Protein AF-Q1K2Q7-F1 (afdb_monomer)

Nearest PDB structures (foldseek):
  2nsg-assembly1_A  TM=6.221E-01  e=1.260E-01  Corynebacterium glutamicum
  5cqv-assembly1_B  TM=6.799E-01  e=4.608E-01  Streptococcus agalactiae 2603V/R
  5civ-assembly1_A  TM=4.754E-01  e=9.503E-02  Paenibacillus dendritiformis
  5cog-assembly1_A  TM=5.228E-01  e=2.935E-01  Saccharomyces cerevisiae
  5com-assembly2_B  TM=5.475E-01  e=4.875E-01  Clostridioides difficile 630

Foldseek 3Di:
DDDCPVVVVVVLVVVLVVLVPDDPVQQQDDDPDPPDGNVLVLQLVLVVLVVCCCCPVVVHDPDDDDDPDPVSVVVVVVVSSVVSSVVCVPPDSVRSSVSSVVSPPPPPPD

Solvent-accessible surface area (backbone atoms only — not comparable to full-atom values): 6726 Å² total; per-residue (Å²): 136,86,91,52,71,70,56,51,56,54,50,52,50,52,51,52,56,52,63,72,70,52,51,81,66,54,41,64,35,75,50,97,50,85,98,31,28,43,50,48,50,56,49,50,57,44,48,57,53,52,53,49,42,36,43,72,75,65,69,49,75,92,76,85,80,90,65,89,47,72,64,49,47,51,51,51,54,52,48,54,53,49,54,50,43,64,71,48,66,84,56,51,74,67,57,52,51,52,58,55,59,63,58,78,79,71,74,88,80,119

Mean predicted aligned error: 5.03 Å

Sequence (110 aa):
MIDVLDAFAELNKELILLLENLSKEDWEKDTCLKNRNVKDLASHILDTSLRRLSLQRDNYFSENPEIHSYDDLVDFIQRLNRDWIGATRRLSPESLSHCLRLRKMSWLRF

Radius of gyration: 15.61 Å; Cα contacts (8 Å, |Δi|>4): 53; chains: 1; bounding box: 30×36×38 Å

pLDDT: mean 89.22, std 12.56, range [37.84, 98.0]

InterPro domains:
  IPR034660 DinB/YfiT-like putative metalloenzymes [G3DSA:1.20.120.450] (2-110)
  IPR034660 DinB/YfiT-like putative metalloenzymes [SSF109854] (5-101)

Secondary structure (DSSP, 8-state):
----HHHHHHHHHHHHHHHHT--HHHHH-B-SSTT-BHHHHHHHHHHHHHHHIIIIIS---S------SHHHHHHHHHHHHHHHHHHHTTS-HHHHHHHHHGGGGSSS--

Structure (mmCIF, N/CA/C/O backbone):
data_AF-Q1K2Q7-F1
#
_entry.id   AF-Q1K2Q7-F1
#
loop_
_atom_site.group_PDB
_atom_site.id
_atom_site.type_symbol
_atom_site.label_atom_id
_atom_site.label_alt_id
_atom_site.label_comp_id
_atom_site.label_asym_id
_atom_site.label_entity_id
_atom_site.label_seq_id
_atom_site.pdbx_PDB_ins_code
_atom_site.Cartn_x
_atom_site.Cartn_y
_atom_site.Cartn_z
_atom_site.occupancy
_atom_site.B_iso_or_equiv
_atom_site.auth_seq_id
_atom_site.auth_comp_id
_atom_site.auth_asym_id
_atom_site.auth_atom_id
_atom_site.pdbx_PDB_model_num
ATOM 1 N N . MET A 1 1 ? -12.426 12.412 -22.149 1.00 62.03 1 MET A N 1
ATOM 2 C CA . MET A 1 1 ? -11.659 12.312 -20.890 1.00 62.03 1 MET A CA 1
ATOM 3 C C . MET A 1 1 ? -12.680 12.351 -19.770 1.00 62.03 1 MET A C 1
ATOM 5 O O . MET A 1 1 ? -13.540 13.218 -19.831 1.00 62.03 1 MET A O 1
ATOM 9 N N . ILE A 1 2 ? -12.691 11.370 -18.867 1.00 73.81 2 ILE A N 1
ATOM 10 C CA . ILE A 1 2 ? -13.663 11.333 -17.764 1.00 73.81 2 ILE A CA 1
ATOM 11 C C . ILE A 1 2 ? -13.091 12.192 -16.634 1.00 73.81 2 ILE A C 1
ATOM 13 O O . ILE A 1 2 ? -11.951 11.960 -16.232 1.00 73.81 2 ILE A O 1
ATOM 17 N N . ASP A 1 3 ? -13.852 13.180 -16.166 1.00 83.12 3 ASP A N 1
ATOM 18 C CA . ASP A 1 3 ? -13.463 14.015 -15.030 1.00 83.12 3 ASP A CA 1
ATOM 19 C C . ASP A 1 3 ? -13.777 13.283 -13.719 1.00 83.12 3 ASP A C 1
ATOM 21 O O . ASP A 1 3 ? -14.933 13.018 -13.393 1.00 83.12 3 ASP A O 1
ATOM 25 N N . VAL A 1 4 ? -12.720 12.872 -13.022 1.00 84.94 4 VAL A N 1
ATOM 26 C CA . VAL A 1 4 ? -12.775 12.079 -11.782 1.00 84.94 4 VAL A CA 1
ATOM 27 C C . VAL A 1 4 ? -11.890 12.670 -10.685 1.00 84.94 4 VAL A C 1
ATOM 29 O O . VAL A 1 4 ? -11.694 12.033 -9.651 1.00 84.94 4 VAL A O 1
ATOM 32 N N . LEU A 1 5 ? -11.325 13.865 -10.891 1.00 83.00 5 LEU A N 1
ATOM 33 C CA . LEU A 1 5 ? -10.367 14.449 -9.947 1.00 83.00 5 LEU A CA 1
ATOM 34 C C . LEU A 1 5 ? -10.999 14.664 -8.568 1.00 83.00 5 LEU A C 1
ATOM 36 O O . LEU A 1 5 ? -10.439 14.220 -7.562 1.00 83.00 5 LEU A O 1
ATOM 40 N N . ASP A 1 6 ? -12.204 15.228 -8.529 1.00 82.88 6 ASP A N 1
ATOM 41 C CA . ASP A 1 6 ? -12.941 15.453 -7.282 1.00 82.88 6 ASP A CA 1
ATOM 42 C C . ASP A 1 6 ? -13.324 14.137 -6.586 1.00 82.88 6 ASP A C 1
ATOM 44 O O . ASP A 1 6 ? -13.272 14.032 -5.357 1.00 82.88 6 ASP A O 1
ATOM 48 N N . ALA A 1 7 ? -13.610 13.083 -7.360 1.00 86.19 7 ALA A N 1
ATOM 49 C CA . ALA A 1 7 ? -13.938 11.767 -6.816 1.00 86.19 7 ALA A CA 1
ATOM 50 C C . ALA A 1 7 ? -12.764 11.151 -6.035 1.00 86.19 7 ALA A C 1
ATOM 52 O O . ALA A 1 7 ? -12.982 10.450 -5.046 1.00 86.19 7 ALA A O 1
ATOM 53 N N . PHE A 1 8 ? -11.513 11.439 -6.413 1.00 83.69 8 PHE A N 1
ATOM 54 C CA . PHE A 1 8 ? -10.348 10.968 -5.661 1.00 83.69 8 PHE A CA 1
ATOM 55 C C . PHE A 1 8 ? -10.204 11.649 -4.298 1.00 83.69 8 PHE A C 1
ATOM 57 O O . PHE A 1 8 ? -9.694 11.027 -3.361 1.00 83.69 8 PHE A O 1
ATOM 64 N N . ALA A 1 9 ? -10.618 12.910 -4.162 1.00 83.69 9 ALA A N 1
ATOM 65 C CA . ALA A 1 9 ? -10.546 13.616 -2.886 1.00 83.69 9 ALA A CA 1
ATOM 66 C C . ALA A 1 9 ? -11.507 12.999 -1.859 1.00 83.69 9 ALA A C 1
ATOM 68 O O . ALA A 1 9 ? -11.087 12.708 -0.733 1.00 83.69 9 ALA A O 1
ATOM 69 N N . GLU A 1 10 ? -12.750 12.733 -2.270 1.00 88.38 10 GLU A N 1
ATOM 70 C CA . GLU A 1 10 ? -13.741 12.055 -1.430 1.00 88.38 10 GLU A CA 1
ATOM 71 C C . GLU A 1 10 ? -13.363 10.590 -1.184 1.00 88.38 10 GLU A C 1
ATOM 73 O O . GLU A 1 10 ? -13.354 10.157 -0.036 1.00 88.38 10 GLU A O 1
ATOM 78 N N . LEU A 1 11 ? -12.909 9.846 -2.200 1.00 90.31 11 LEU A N 1
ATOM 79 C CA . LEU A 1 11 ? -12.459 8.460 -2.014 1.00 90.31 11 LEU A CA 1
ATOM 80 C C . LEU A 1 11 ? -11.328 8.348 -0.981 1.00 90.31 11 LEU A C 1
ATOM 82 O O . LEU A 1 11 ? -11.344 7.460 -0.131 1.00 90.31 11 LEU A O 1
ATOM 86 N N . ASN A 1 12 ? -10.343 9.251 -1.026 1.00 88.56 12 ASN A N 1
ATOM 87 C CA . ASN A 1 12 ? -9.267 9.253 -0.034 1.00 88.56 12 ASN A CA 1
ATOM 88 C C . ASN A 1 12 ? -9.783 9.601 1.366 1.00 88.56 12 ASN A C 1
ATOM 90 O O . ASN A 1 12 ? -9.281 9.056 2.343 1.00 88.56 12 ASN A O 1
ATOM 94 N N . LYS A 1 13 ? -10.760 10.506 1.485 1.00 90.62 13 LYS A N 1
ATOM 95 C CA . LYS A 1 13 ? -11.372 10.840 2.775 1.00 90.62 13 LYS A CA 1
ATOM 96 C C . LYS A 1 13 ? -12.093 9.626 3.366 1.00 90.62 13 LYS A C 1
ATOM 98 O O . LYS A 1 13 ? -11.836 9.300 4.519 1.00 90.62 13 LYS A O 1
ATOM 103 N N . GLU A 1 14 ? -12.904 8.932 2.573 1.00 94.75 14 GLU A N 1
ATOM 104 C CA . GLU A 1 14 ? -13.615 7.724 3.011 1.00 94.75 14 GLU A CA 1
ATOM 105 C C . GLU A 1 14 ? -12.654 6.580 3.360 1.00 94.75 14 GLU A C 1
ATOM 107 O O . GLU A 1 14 ? -12.844 5.899 4.364 1.00 94.75 14 GLU A O 1
ATOM 112 N N . LEU A 1 15 ? -11.562 6.412 2.603 1.00 93.81 15 LEU A N 1
ATOM 113 C CA . LEU A 1 15 ? -10.506 5.458 2.952 1.00 93.81 15 LEU A CA 1
ATOM 114 C C . LEU A 1 15 ? -9.906 5.763 4.330 1.00 93.81 15 LEU A C 1
ATOM 116 O O . LEU A 1 15 ? -9.737 4.857 5.138 1.00 93.81 15 LEU A O 1
ATOM 120 N N . ILE A 1 16 ? -9.575 7.025 4.608 1.00 93.81 16 ILE A N 1
ATOM 121 C CA . ILE A 1 16 ? -8.999 7.413 5.900 1.00 93.81 16 ILE A CA 1
ATOM 122 C C . ILE A 1 16 ? -10.000 7.182 7.039 1.00 93.81 16 ILE A C 1
ATOM 124 O O . ILE A 1 16 ? -9.623 6.600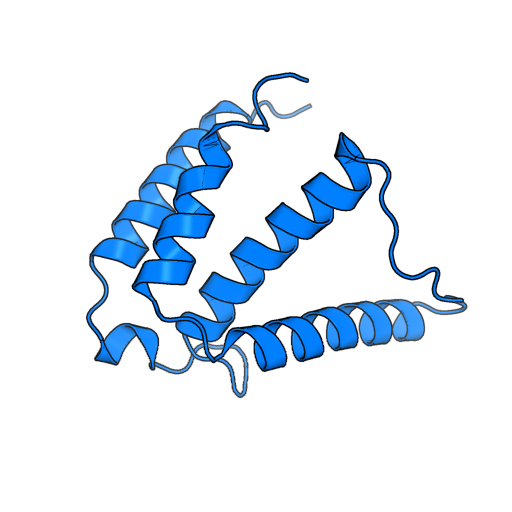 8.052 1.00 93.81 16 ILE A O 1
ATOM 128 N N . LEU A 1 17 ? -11.270 7.556 6.850 1.00 95.00 17 LEU A N 1
ATOM 129 C CA . LEU A 1 17 ? -12.331 7.299 7.828 1.00 95.00 17 LEU A CA 1
ATOM 130 C C . LEU A 1 17 ? -12.510 5.801 8.102 1.00 95.00 17 LEU A C 1
ATOM 132 O O . LEU A 1 17 ? -12.674 5.408 9.254 1.00 95.00 17 LEU A O 1
ATOM 136 N N . LEU A 1 18 ? -12.446 4.956 7.071 1.00 96.06 18 LEU A N 1
ATOM 137 C CA . LEU A 1 18 ? -12.486 3.505 7.234 1.00 96.06 18 LEU A CA 1
ATOM 138 C C . LEU A 1 18 ? -11.319 3.016 8.100 1.00 96.06 18 LEU A C 1
ATOM 140 O O . LEU A 1 18 ? -11.552 2.330 9.090 1.00 96.06 18 LEU A O 1
ATOM 144 N N . LEU A 1 19 ? -10.082 3.385 7.748 1.00 95.56 19 LEU A N 1
ATOM 145 C CA . LEU A 1 19 ? -8.875 2.924 8.444 1.00 95.56 19 LEU A CA 1
ATOM 146 C C . LEU A 1 19 ? -8.829 3.375 9.913 1.00 95.56 19 LEU A C 1
ATOM 148 O O . LEU A 1 19 ? -8.347 2.630 10.763 1.00 95.56 19 LEU A O 1
ATOM 152 N N . GLU A 1 20 ? -9.348 4.565 10.221 1.00 92.62 20 GLU A N 1
ATOM 153 C CA . GLU A 1 20 ? -9.423 5.104 11.588 1.00 92.62 20 GLU A CA 1
ATOM 154 C C . GLU A 1 20 ? -10.422 4.367 12.487 1.00 92.62 20 GLU A C 1
ATOM 156 O O . GLU A 1 20 ? -10.269 4.386 13.707 1.00 92.62 20 GLU A O 1
ATOM 161 N N . ASN A 1 21 ? -11.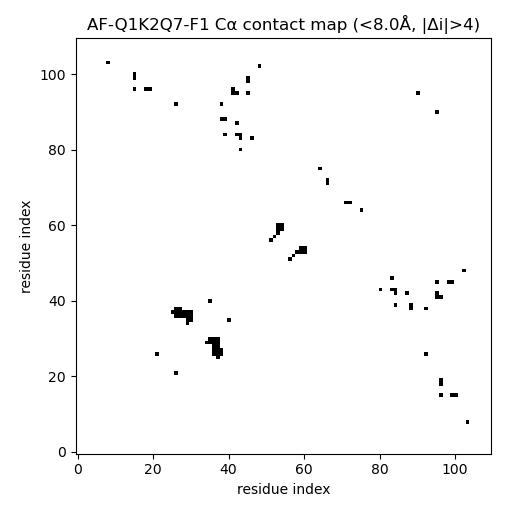427 3.715 11.899 1.00 96.00 21 ASN A N 1
ATOM 162 C CA . ASN A 1 21 ? -12.459 2.982 12.632 1.00 96.00 21 ASN A CA 1
ATOM 163 C C . ASN A 1 21 ? -12.166 1.480 12.770 1.00 96.00 21 ASN A C 1
ATOM 165 O O . ASN A 1 21 ? -12.949 0.765 13.394 1.00 96.00 21 ASN A O 1
ATOM 169 N N . LEU A 1 22 ? -11.058 0.992 12.207 1.00 97.69 22 LEU A N 1
ATOM 170 C CA . LEU A 1 22 ? -10.645 -0.402 12.358 1.00 97.69 22 LEU A CA 1
ATOM 171 C C . LEU A 1 22 ? -10.121 -0.671 13.772 1.00 97.69 22 LEU A C 1
ATOM 173 O O . LEU A 1 22 ? -9.300 0.083 14.302 1.00 97.69 22 LEU A O 1
ATOM 177 N N . SER A 1 23 ? -10.540 -1.792 14.362 1.00 96.69 23 SER A N 1
ATOM 178 C CA . SER A 1 23 ? -9.942 -2.288 15.601 1.00 96.69 23 SER A CA 1
ATOM 179 C C . SER A 1 23 ? -8.527 -2.825 15.351 1.00 96.69 23 SER A C 1
ATOM 181 O O . SER A 1 23 ? -8.124 -3.086 14.215 1.00 96.69 23 SER A O 1
ATOM 183 N N . LYS A 1 24 ? -7.751 -3.045 16.419 1.00 94.50 24 LYS A N 1
ATOM 184 C CA . LYS A 1 24 ? -6.412 -3.654 16.304 1.00 94.50 24 LYS A CA 1
ATOM 185 C C . LYS A 1 24 ? -6.467 -5.035 15.652 1.00 94.50 24 LYS A C 1
ATOM 187 O O . LYS A 1 24 ? -5.579 -5.387 14.885 1.00 94.50 24 LYS A O 1
ATOM 192 N N . GLU A 1 25 ? -7.512 -5.796 15.943 1.00 97.38 25 GLU A N 1
ATOM 193 C CA . GLU A 1 25 ? -7.751 -7.121 15.382 1.00 97.38 25 GLU A CA 1
ATOM 194 C C . GLU A 1 25 ? -8.129 -7.038 13.899 1.00 97.38 25 GLU A C 1
ATOM 196 O O . GLU A 1 25 ? -7.694 -7.880 13.118 1.00 97.38 25 GLU A O 1
ATOM 201 N N . ASP A 1 26 ? -8.888 -6.014 13.486 1.00 98.00 26 ASP A N 1
ATOM 202 C CA . ASP A 1 26 ? -9.238 -5.804 12.077 1.00 98.00 26 ASP A CA 1
ATOM 203 C C . ASP A 1 26 ? -8.003 -5.590 11.196 1.00 98.00 26 ASP A C 1
ATOM 205 O O . ASP A 1 26 ? -7.945 -6.108 10.081 1.00 98.00 26 ASP A O 1
ATOM 209 N N . TRP A 1 27 ? -6.992 -4.881 11.703 1.00 97.62 27 TRP A N 1
ATOM 210 C CA . TRP A 1 27 ? -5.728 -4.650 10.996 1.00 97.62 27 TRP A CA 1
ATOM 211 C C . TRP A 1 27 ? -4.949 -5.935 10.687 1.00 97.62 27 TRP A C 1
ATOM 213 O O . TRP A 1 27 ? -4.221 -5.993 9.691 1.00 97.62 27 TRP A O 1
ATOM 223 N N . GLU A 1 28 ? -5.124 -6.964 11.515 1.00 96.56 28 GLU A N 1
ATOM 224 C CA . GLU A 1 28 ? -4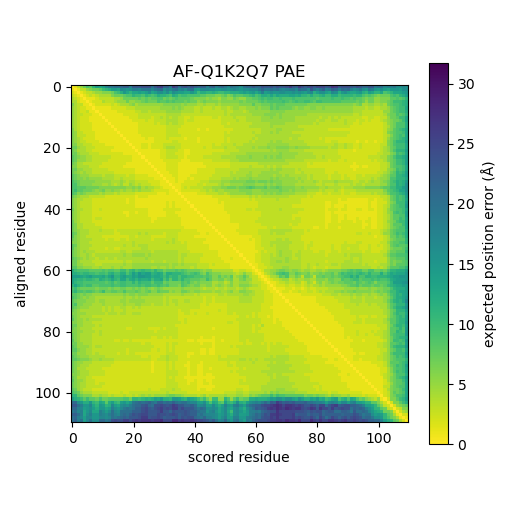.446 -8.254 11.389 1.00 96.56 28 GLU A CA 1
ATOM 225 C C . GLU A 1 28 ? -5.279 -9.301 10.633 1.00 96.56 28 GLU A C 1
ATOM 227 O O . GLU A 1 28 ? -4.779 -10.391 10.358 1.00 96.56 28 GLU A O 1
ATOM 232 N N . LYS A 1 29 ? -6.522 -8.983 10.236 1.00 97.56 29 LYS A N 1
ATOM 233 C CA . LYS A 1 29 ? -7.355 -9.892 9.437 1.00 97.56 29 LYS A CA 1
ATOM 234 C C . LYS A 1 29 ? -6.729 -10.161 8.075 1.00 97.56 29 LYS A C 1
ATOM 236 O O . LYS A 1 29 ? -6.325 -9.232 7.372 1.00 97.56 29 LYS A O 1
ATOM 241 N N . ASP A 1 30 ? -6.733 -11.431 7.686 1.00 97.06 30 ASP A N 1
ATOM 242 C CA . ASP A 1 30 ? -6.377 -11.855 6.338 1.00 97.06 30 ASP A CA 1
ATOM 243 C C . ASP A 1 30 ? -7.311 -11.238 5.295 1.00 97.06 30 ASP A C 1
ATOM 245 O O . ASP A 1 30 ? -8.493 -10.975 5.528 1.00 97.06 30 ASP A O 1
ATOM 249 N N . THR A 1 31 ? -6.760 -11.030 4.108 1.00 94.44 31 THR A N 1
ATOM 250 C CA . THR A 1 31 ? -7.477 -10.486 2.957 1.00 94.44 31 THR A CA 1
ATOM 251 C C . THR A 1 31 ? -7.691 -11.581 1.915 1.00 94.44 31 THR A C 1
ATOM 253 O O . THR A 1 31 ? -7.197 -12.701 2.046 1.00 94.44 31 THR A O 1
ATOM 256 N N . CYS A 1 32 ? -8.401 -11.269 0.828 1.00 94.12 32 CYS A N 1
ATOM 257 C CA . CYS A 1 32 ? -8.489 -12.184 -0.313 1.00 94.12 32 CYS A CA 1
ATOM 258 C C . CYS A 1 32 ? -7.127 -12.427 -0.992 1.00 94.12 32 CYS A C 1
ATOM 260 O O . CYS A 1 32 ? -6.978 -13.388 -1.748 1.00 94.12 32 CYS A O 1
ATOM 262 N N . LEU A 1 33 ? -6.125 -11.580 -0.724 1.00 89.88 33 LEU A N 1
ATOM 263 C CA . LEU A 1 33 ? -4.761 -11.785 -1.183 1.00 89.88 33 LEU A CA 1
ATOM 264 C C . LEU A 1 33 ? -4.023 -12.701 -0.208 1.00 89.88 33 LEU A C 1
ATOM 266 O O . LEU A 1 33 ? -3.860 -12.403 0.975 1.00 89.88 33 LEU A O 1
ATOM 270 N N . LYS A 1 34 ? -3.525 -13.816 -0.739 1.00 89.50 34 LYS A N 1
ATOM 271 C CA . LYS A 1 34 ? -2.790 -14.817 0.035 1.00 89.50 34 LYS A CA 1
ATOM 272 C C . LYS A 1 34 ? -1.625 -14.177 0.801 1.00 89.50 34 LYS A C 1
ATOM 274 O O . LYS A 1 34 ? -0.800 -13.480 0.210 1.00 89.50 34 LYS A O 1
ATOM 279 N N . ASN A 1 35 ? -1.524 -14.485 2.096 1.00 89.12 35 ASN A N 1
ATOM 280 C CA . ASN A 1 35 ? -0.467 -14.017 3.004 1.00 89.12 35 ASN A CA 1
ATOM 281 C C . ASN A 1 35 ? -0.405 -12.486 3.183 1.00 89.12 35 ASN A C 1
ATOM 283 O O . ASN A 1 35 ? 0.674 -11.944 3.450 1.00 89.12 35 ASN A O 1
ATOM 287 N N . ARG A 1 36 ? -1.530 -11.789 2.992 1.00 93.44 36 ARG A N 1
ATOM 288 C CA . ARG A 1 36 ? -1.658 -10.345 3.210 1.00 93.44 36 ARG A CA 1
ATOM 289 C C . ARG A 1 36 ? -2.803 -10.079 4.171 1.00 93.44 36 ARG A C 1
ATOM 291 O O . ARG A 1 36 ? -3.936 -10.469 3.890 1.00 93.44 36 ARG A O 1
ATOM 298 N N . ASN A 1 37 ? -2.504 -9.364 5.247 1.00 96.50 37 ASN A N 1
ATOM 299 C CA . ASN A 1 37 ? -3.513 -8.799 6.129 1.00 96.50 37 ASN A CA 1
ATOM 300 C C . ASN A 1 37 ? -3.900 -7.374 5.689 1.00 96.50 37 ASN A C 1
ATOM 302 O O . ASN A 1 37 ? -3.336 -6.813 4.742 1.00 96.50 37 ASN A O 1
ATOM 306 N N . VAL A 1 38 ? -4.872 -6.775 6.376 1.00 97.38 38 VAL A N 1
ATOM 307 C CA . VAL A 1 38 ? -5.323 -5.401 6.105 1.00 97.38 38 VAL A CA 1
ATOM 308 C C . VAL A 1 38 ? -4.173 -4.390 6.228 1.00 97.38 38 VAL A C 1
ATOM 310 O O . VAL A 1 38 ? -4.067 -3.476 5.405 1.00 97.38 38 VAL A O 1
ATOM 313 N N . LYS A 1 39 ? -3.255 -4.576 7.188 1.00 97.38 39 LYS A N 1
ATOM 314 C CA . LYS A 1 39 ? -2.076 -3.709 7.346 1.00 97.38 39 LYS A CA 1
ATOM 315 C C . LYS A 1 39 ? -1.151 -3.729 6.130 1.00 97.38 39 LYS A C 1
ATOM 317 O O . LYS A 1 39 ? -0.712 -2.669 5.677 1.00 97.38 39 LYS A O 1
ATOM 322 N N . ASP A 1 40 ? -0.892 -4.911 5.577 1.00 96.69 40 ASP A N 1
ATOM 323 C CA . ASP A 1 40 ? -0.092 -5.074 4.364 1.00 96.69 40 ASP A CA 1
ATOM 324 C C . ASP A 1 40 ? -0.748 -4.338 3.171 1.00 96.69 40 ASP A C 1
ATOM 326 O O . ASP A 1 40 ? -0.046 -3.689 2.391 1.00 96.69 40 ASP A O 1
ATOM 330 N N . LEU A 1 41 ? -2.085 -4.361 3.052 1.00 95.06 41 LEU A N 1
ATOM 331 C CA . LEU A 1 41 ? -2.812 -3.626 2.004 1.00 95.06 41 LEU A CA 1
ATOM 332 C C . LEU A 1 41 ? -2.718 -2.106 2.161 1.00 95.06 41 LEU A C 1
ATOM 334 O O . LEU A 1 41 ? -2.422 -1.408 1.190 1.00 95.06 41 LEU A O 1
ATOM 338 N N . ALA A 1 42 ? -2.940 -1.574 3.365 1.00 95.88 42 ALA A N 1
ATOM 339 C CA . ALA A 1 42 ? -2.811 -0.135 3.600 1.00 95.88 42 ALA A CA 1
ATOM 340 C C . ALA A 1 42 ? -1.383 0.353 3.310 1.00 95.88 42 ALA A C 1
ATOM 342 O O . ALA A 1 42 ? -1.192 1.413 2.708 1.00 95.88 42 ALA A O 1
ATOM 343 N N . SER A 1 43 ? -0.380 -0.453 3.674 1.00 96.38 43 SER A N 1
ATOM 344 C CA . SER A 1 43 ? 1.014 -0.171 3.343 1.00 96.38 43 SER A CA 1
ATOM 345 C C . SER A 1 43 ? 1.262 -0.141 1.829 1.00 96.38 43 SER A C 1
ATOM 347 O O . SER A 1 43 ? 1.944 0.756 1.334 1.00 96.38 43 SER A O 1
ATOM 349 N N . HIS A 1 44 ? 0.667 -1.062 1.066 1.00 94.75 44 HIS A N 1
ATOM 350 C CA . HIS A 1 44 ? 0.765 -1.077 -0.397 1.00 94.75 44 HIS A CA 1
ATOM 351 C C . HIS A 1 44 ? 0.108 0.151 -1.068 1.00 94.75 44 HIS A C 1
ATOM 353 O O . HIS A 1 44 ? 0.621 0.687 -2.055 1.00 94.75 44 HIS A O 1
ATOM 359 N N . ILE A 1 45 ? -0.998 0.660 -0.515 1.00 93.69 45 ILE A N 1
ATOM 360 C CA . ILE A 1 45 ? -1.626 1.901 -1.006 1.00 93.69 45 ILE A CA 1
ATOM 361 C C . ILE A 1 45 ? -0.688 3.105 -0.796 1.00 93.69 45 ILE A C 1
ATOM 363 O O . ILE A 1 45 ? -0.580 3.984 -1.664 1.00 93.69 45 ILE A O 1
ATOM 367 N N . LEU A 1 46 ? 0.005 3.150 0.347 1.00 94.44 46 LEU A N 1
ATOM 368 C CA . LEU A 1 46 ? 0.981 4.198 0.649 1.00 94.44 46 LEU A CA 1
ATOM 369 C C . LEU A 1 46 ? 2.160 4.161 -0.332 1.00 94.44 46 LEU A C 1
ATOM 371 O O . LEU A 1 46 ? 2.506 5.193 -0.908 1.00 94.44 46 LEU A O 1
ATOM 375 N N . ASP A 1 47 ? 2.718 2.977 -0.565 1.00 94.88 47 ASP A N 1
ATOM 376 C CA . ASP A 1 47 ? 3.809 2.729 -1.510 1.00 94.88 47 ASP A CA 1
ATOM 377 C C . ASP A 1 47 ? 3.532 3.279 -2.909 1.00 94.88 47 ASP A C 1
ATOM 379 O O . ASP A 1 47 ? 4.298 4.088 -3.430 1.00 94.88 47 ASP A O 1
ATOM 383 N N . THR A 1 48 ? 2.387 2.906 -3.487 1.00 90.44 48 THR A N 1
ATOM 384 C CA . THR A 1 48 ? 1.984 3.343 -4.833 1.00 90.44 48 THR A CA 1
ATOM 385 C C . THR A 1 48 ? 1.995 4.869 -4.944 1.00 90.44 48 THR A C 1
ATOM 387 O O . THR A 1 48 ? 2.440 5.441 -5.941 1.00 90.44 48 THR A O 1
ATOM 390 N N . SER A 1 49 ? 1.542 5.542 -3.887 1.00 89.81 49 SER A N 1
ATOM 391 C CA . SER A 1 49 ? 1.472 7.000 -3.831 1.00 89.81 49 SER A CA 1
ATOM 392 C C . SER A 1 49 ? 2.854 7.641 -3.726 1.00 89.81 49 SER A C 1
ATOM 394 O O . SER A 1 49 ? 3.143 8.588 -4.456 1.00 89.81 49 SER A O 1
ATOM 396 N N . LEU A 1 50 ? 3.712 7.125 -2.843 1.00 92.25 50 LEU A N 1
ATOM 397 C CA . LEU A 1 50 ? 5.069 7.636 -2.649 1.00 92.25 50 LEU A CA 1
ATOM 398 C C . LEU A 1 50 ? 5.932 7.399 -3.884 1.00 92.25 50 LEU A C 1
ATOM 400 O O . LEU A 1 50 ? 6.576 8.329 -4.359 1.00 92.25 50 LEU A O 1
ATOM 404 N N . ARG A 1 51 ? 5.870 6.197 -4.464 1.00 90.62 51 ARG A N 1
ATOM 405 C CA . ARG A 1 51 ? 6.590 5.860 -5.691 1.00 90.62 51 ARG A CA 1
ATOM 406 C C . ARG A 1 51 ? 6.181 6.780 -6.833 1.00 90.62 51 ARG A C 1
ATOM 408 O O . ARG A 1 51 ? 7.042 7.308 -7.526 1.00 90.62 51 ARG A O 1
ATOM 415 N N . ARG A 1 52 ? 4.878 7.026 -7.009 1.00 88.25 52 ARG A N 1
ATOM 416 C CA . ARG A 1 52 ? 4.389 7.942 -8.046 1.00 88.25 52 ARG A CA 1
ATOM 417 C C . ARG A 1 52 ? 4.883 9.373 -7.820 1.00 88.25 52 ARG A C 1
ATOM 419 O O . ARG A 1 52 ? 5.269 10.015 -8.790 1.00 88.25 52 ARG A O 1
ATOM 426 N N . LEU A 1 53 ? 4.916 9.861 -6.577 1.00 90.00 53 LEU A N 1
ATOM 427 C CA . LEU A 1 53 ? 5.486 11.179 -6.271 1.00 90.00 53 LEU A CA 1
ATOM 428 C C . LEU A 1 53 ? 6.981 11.236 -6.588 1.00 90.00 53 LEU A C 1
ATOM 430 O O . LEU A 1 53 ? 7.397 12.130 -7.317 1.00 90.00 53 LEU A O 1
ATOM 434 N N . SER A 1 54 ? 7.768 10.268 -6.120 1.00 91.75 54 SER A N 1
ATOM 435 C CA . SER A 1 54 ? 9.205 10.221 -6.403 1.00 91.75 54 SER A CA 1
ATOM 436 C C . SER A 1 54 ? 9.485 10.182 -7.906 1.00 91.75 54 SER A C 1
ATOM 438 O O . SER A 1 54 ? 10.276 10.979 -8.398 1.00 91.75 54 SER A O 1
ATOM 440 N N . LEU A 1 55 ? 8.783 9.328 -8.655 1.00 90.56 55 LEU A N 1
ATOM 441 C CA . LEU A 1 55 ? 8.989 9.187 -10.097 1.00 90.56 55 LEU A CA 1
ATOM 442 C C . LEU A 1 55 ? 8.521 10.421 -10.878 1.00 90.56 55 LEU A C 1
ATOM 444 O O . LEU A 1 55 ? 9.248 10.911 -11.732 1.00 90.56 55 LEU A O 1
ATOM 448 N N . GLN A 1 56 ? 7.305 10.914 -10.618 1.00 88.62 56 GLN A N 1
ATOM 449 C CA . GLN A 1 56 ? 6.669 11.925 -11.474 1.00 88.62 56 GLN A CA 1
ATOM 450 C C . GLN A 1 56 ? 6.928 13.362 -11.024 1.00 88.62 56 GLN A C 1
ATOM 452 O O . GLN A 1 56 ? 7.101 14.237 -11.866 1.00 88.62 56 GLN A O 1
ATOM 457 N N . ARG A 1 57 ? 6.924 13.629 -9.713 1.00 89.69 57 ARG A N 1
ATOM 458 C CA . ARG A 1 57 ? 7.163 14.976 -9.173 1.00 89.69 57 ARG A CA 1
ATOM 459 C C . ARG A 1 57 ? 8.659 15.244 -9.042 1.00 89.69 57 ARG A C 1
ATOM 461 O O . ARG A 1 57 ? 9.109 16.327 -9.398 1.00 89.69 57 ARG A O 1
ATOM 468 N N . ASP A 1 58 ? 9.405 14.262 -8.538 1.00 92.56 58 ASP A N 1
ATOM 469 C CA . ASP A 1 58 ? 10.816 14.450 -8.176 1.00 92.56 58 ASP A CA 1
ATOM 470 C C . ASP A 1 58 ? 11.791 13.940 -9.251 1.00 92.56 58 ASP A C 1
ATOM 472 O O . ASP A 1 58 ? 12.996 14.135 -9.114 1.00 92.56 58 ASP A O 1
ATOM 476 N N . ASN A 1 59 ? 11.293 13.301 -10.321 1.00 91.44 59 ASN A N 1
ATOM 477 C CA . ASN A 1 59 ? 12.104 12.635 -11.351 1.00 91.44 59 ASN A CA 1
ATOM 478 C C . ASN A 1 59 ? 13.142 11.656 -10.767 1.00 91.44 59 ASN A C 1
ATOM 480 O O . ASN A 1 59 ? 14.220 11.457 -11.328 1.00 91.44 59 ASN A O 1
ATOM 484 N N . TYR A 1 60 ? 12.827 11.045 -9.625 1.00 92.62 60 TYR A N 1
ATOM 485 C CA . TYR A 1 60 ? 13.711 10.140 -8.907 1.00 92.62 60 TYR A CA 1
ATOM 486 C C . TYR A 1 60 ? 13.377 8.681 -9.230 1.00 92.62 60 TYR A C 1
ATOM 488 O O . TYR A 1 60 ? 12.337 8.161 -8.819 1.00 92.62 60 TYR A O 1
ATOM 496 N N . PHE A 1 61 ? 14.295 8.014 -9.935 1.00 86.25 61 PHE A N 1
ATOM 497 C CA . PHE A 1 61 ? 14.220 6.600 -10.303 1.00 86.25 61 PHE A CA 1
ATOM 498 C C . PHE A 1 61 ? 15.312 5.821 -9.563 1.00 86.25 61 PHE A C 1
ATOM 500 O O . PHE A 1 61 ? 16.496 6.089 -9.749 1.00 86.25 61 PHE A O 1
ATOM 507 N N . SER A 1 62 ? 14.919 4.869 -8.711 1.00 81.56 62 SER A N 1
ATOM 508 C CA . SER A 1 62 ? 15.867 4.097 -7.892 1.00 81.56 62 SER A CA 1
ATOM 509 C C . SER A 1 62 ? 16.506 2.925 -8.637 1.00 81.56 62 SER A C 1
ATOM 511 O O . SER A 1 62 ? 17.646 2.572 -8.361 1.00 81.56 62 SER A O 1
ATOM 513 N N . GLU A 1 63 ? 15.768 2.301 -9.555 1.00 84.06 63 GLU A N 1
ATOM 514 C CA . GLU A 1 63 ? 16.194 1.123 -10.311 1.00 84.06 63 GLU A CA 1
ATOM 515 C C . GLU A 1 63 ? 15.710 1.250 -11.758 1.00 84.06 63 GLU A C 1
ATOM 517 O O . GLU A 1 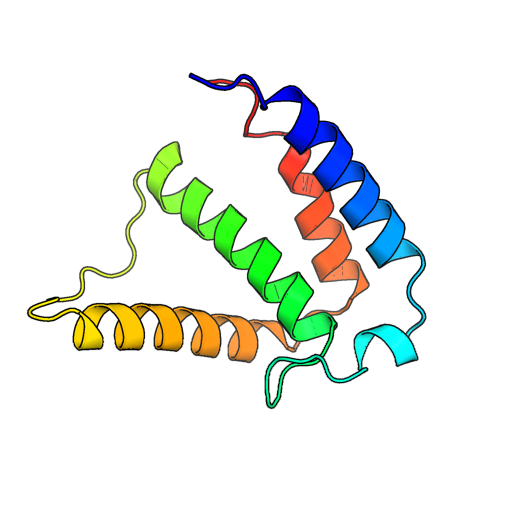63 ? 14.606 1.742 -12.003 1.00 84.06 63 GLU A O 1
ATOM 522 N N . ASN A 1 64 ? 16.525 0.783 -12.703 1.00 84.50 64 ASN A N 1
ATOM 523 C CA . ASN A 1 64 ? 16.157 0.672 -14.110 1.00 84.50 64 ASN A CA 1
ATOM 524 C C . ASN A 1 64 ? 16.237 -0.808 -14.521 1.00 84.50 64 ASN A C 1
ATOM 526 O O . ASN A 1 64 ? 17.325 -1.270 -14.869 1.00 84.50 64 ASN A O 1
ATOM 530 N N . PRO A 1 65 ? 15.146 -1.583 -14.384 1.00 89.38 65 PRO A N 1
ATOM 531 C CA . PRO A 1 65 ? 15.155 -2.999 -14.729 1.00 89.38 65 PRO A CA 1
ATOM 532 C C . PRO A 1 65 ? 15.249 -3.191 -16.246 1.00 89.38 65 PRO A C 1
ATOM 534 O O . PRO A 1 65 ? 14.595 -2.485 -17.015 1.00 89.38 65 PRO A O 1
ATOM 537 N N . GLU A 1 66 ? 16.005 -4.194 -16.680 1.00 92.75 66 GLU A N 1
ATOM 538 C CA . GLU A 1 66 ? 15.890 -4.707 -18.044 1.00 92.75 66 GLU A CA 1
ATOM 539 C C . GLU A 1 66 ? 14.648 -5.604 -18.115 1.00 92.75 66 GLU A C 1
ATOM 541 O O . GLU A 1 66 ? 14.561 -6.619 -17.428 1.00 92.75 66 GLU A O 1
ATOM 546 N N . ILE A 1 67 ? 13.650 -5.184 -18.892 1.00 95.12 67 ILE A N 1
ATOM 547 C CA . ILE A 1 67 ? 12.379 -5.895 -19.063 1.00 95.12 67 ILE A CA 1
ATOM 548 C C . ILE A 1 67 ? 12.311 -6.363 -20.516 1.00 95.12 67 ILE A C 1
ATOM 550 O O . ILE A 1 67 ? 12.189 -5.538 -21.424 1.00 95.12 67 ILE A O 1
ATOM 554 N N . HIS A 1 68 ? 12.386 -7.675 -20.742 1.00 96.81 68 HIS A N 1
ATOM 555 C CA . HIS A 1 68 ? 12.347 -8.276 -22.080 1.00 96.81 68 HIS A CA 1
ATOM 556 C C . HIS A 1 68 ? 11.019 -8.979 -22.374 1.00 96.81 68 HIS A C 1
ATOM 558 O O . HIS A 1 68 ? 10.712 -9.264 -23.533 1.00 96.81 68 HIS A O 1
ATOM 564 N N . SER A 1 69 ? 10.218 -9.237 -21.341 1.00 97.25 69 SER A N 1
ATOM 565 C CA . SER A 1 69 ? 8.931 -9.911 -21.441 1.00 97.25 69 SER A CA 1
ATOM 566 C C . SER A 1 69 ? 7.881 -9.327 -20.487 1.00 97.25 69 SER A C 1
ATOM 568 O O . SER A 1 69 ? 8.174 -8.532 -19.592 1.00 97.25 69 SER A O 1
ATOM 570 N N . TYR A 1 70 ? 6.623 -9.730 -20.688 1.00 97.25 70 TYR A N 1
ATOM 571 C CA . TYR A 1 70 ? 5.539 -9.420 -19.753 1.00 97.25 70 TYR A CA 1
ATOM 572 C C . TYR A 1 70 ? 5.793 -10.032 -18.368 1.00 97.25 70 TYR A C 1
ATOM 574 O O . TYR A 1 70 ? 5.543 -9.377 -17.358 1.00 97.25 70 TYR A O 1
ATOM 582 N N . ASP A 1 71 ? 6.327 -11.252 -18.325 1.00 97.31 71 ASP A N 1
ATOM 583 C CA . ASP A 1 71 ? 6.607 -11.949 -17.072 1.00 97.31 71 ASP A CA 1
ATOM 584 C C . ASP A 1 71 ? 7.712 -11.234 -16.283 1.00 97.31 71 ASP A C 1
ATOM 586 O O . ASP A 1 71 ? 7.550 -11.022 -15.082 1.00 97.31 71 ASP A O 1
ATOM 590 N N . ASP A 1 72 ? 8.750 -10.722 -16.959 1.00 96.56 72 ASP A N 1
ATOM 5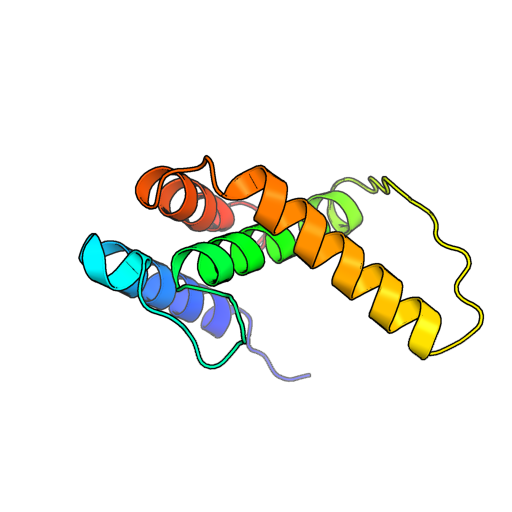91 C CA . ASP A 1 72 ? 9.802 -9.915 -16.319 1.00 96.56 72 ASP A CA 1
ATOM 592 C C . ASP A 1 72 ? 9.216 -8.668 -15.637 1.00 96.56 72 ASP A C 1
ATOM 594 O O . ASP A 1 72 ? 9.596 -8.310 -14.519 1.00 96.56 72 ASP A O 1
ATOM 598 N N . LEU A 1 73 ? 8.258 -8.002 -16.297 1.00 95.88 73 LEU A N 1
ATOM 599 C CA . LEU A 1 73 ? 7.573 -6.833 -15.744 1.00 95.88 73 LEU A CA 1
ATOM 600 C C . LEU A 1 73 ? 6.753 -7.206 -14.506 1.00 95.88 73 LEU A C 1
ATOM 602 O O . LEU A 1 73 ? 6.805 -6.503 -13.492 1.00 95.88 73 LEU A O 1
ATOM 606 N N . VAL A 1 74 ? 5.984 -8.293 -14.587 1.00 96.12 74 VAL A N 1
ATOM 607 C CA . VAL A 1 74 ? 5.172 -8.775 -13.466 1.00 96.12 74 VAL A CA 1
ATOM 608 C C . VAL A 1 74 ? 6.071 -9.130 -12.286 1.00 96.12 74 VAL A C 1
ATOM 610 O O . VAL A 1 74 ? 5.814 -8.673 -11.171 1.00 96.12 74 VAL A O 1
ATOM 613 N N . ASP A 1 75 ? 7.152 -9.867 -12.519 1.00 95.62 75 ASP A N 1
ATOM 614 C CA . ASP A 1 75 ? 8.088 -10.273 -11.476 1.00 95.62 75 ASP A CA 1
ATOM 615 C C . ASP A 1 75 ? 8.788 -9.080 -10.830 1.00 95.62 75 ASP A C 1
ATOM 617 O O . ASP A 1 75 ? 8.908 -9.027 -9.598 1.00 95.62 75 ASP A O 1
ATOM 621 N N . PHE A 1 76 ? 9.174 -8.081 -11.627 1.00 94.69 76 PHE A N 1
ATOM 622 C CA . PHE A 1 76 ? 9.733 -6.832 -11.125 1.00 94.69 76 PHE A CA 1
ATOM 623 C C . PHE A 1 76 ? 8.748 -6.095 -10.205 1.00 94.69 76 PHE A C 1
ATOM 625 O O . PHE A 1 76 ? 9.094 -5.768 -9.066 1.00 94.69 76 PHE A O 1
ATOM 632 N N . ILE A 1 77 ? 7.502 -5.889 -10.644 1.00 92.81 77 ILE A N 1
ATOM 633 C CA . ILE A 1 77 ? 6.468 -5.213 -9.841 1.00 92.81 77 ILE A CA 1
ATOM 634 C C . ILE A 1 77 ? 6.175 -6.001 -8.558 1.00 92.81 77 ILE A C 1
ATOM 636 O O . ILE A 1 77 ? 6.072 -5.427 -7.471 1.00 92.81 77 ILE A O 1
ATOM 640 N N . GLN A 1 78 ? 6.066 -7.326 -8.656 1.00 92.38 78 GLN A N 1
ATOM 641 C CA . GLN A 1 78 ? 5.797 -8.177 -7.501 1.00 92.38 78 GLN A CA 1
ATOM 642 C C . GLN A 1 78 ? 6.957 -8.170 -6.501 1.00 92.38 78 GLN A C 1
ATOM 644 O O . GLN A 1 78 ? 6.710 -8.198 -5.293 1.00 92.38 78 GLN A O 1
ATOM 649 N N . ARG A 1 79 ? 8.211 -8.095 -6.968 1.00 94.50 79 ARG A N 1
ATOM 650 C CA . ARG A 1 79 ? 9.381 -7.909 -6.099 1.00 94.50 79 ARG A CA 1
ATOM 651 C C . ARG A 1 79 ? 9.288 -6.592 -5.339 1.00 94.50 79 ARG A C 1
ATOM 653 O O . ARG A 1 79 ? 9.321 -6.630 -4.113 1.00 94.50 79 ARG A O 1
ATOM 660 N N . LEU A 1 80 ? 9.063 -5.471 -6.029 1.00 93.88 80 LEU A N 1
ATOM 661 C CA . LEU A 1 80 ? 8.915 -4.162 -5.380 1.00 93.88 80 LEU A CA 1
ATOM 662 C C . LEU A 1 80 ? 7.826 -4.175 -4.298 1.00 93.88 80 LEU A C 1
ATOM 664 O O . LEU A 1 80 ? 8.051 -3.713 -3.179 1.00 93.88 80 LEU A O 1
ATOM 668 N N . ASN A 1 81 ? 6.668 -4.771 -4.599 1.00 92.19 81 ASN A N 1
ATOM 669 C CA . ASN A 1 81 ? 5.572 -4.902 -3.639 1.00 92.19 81 ASN A CA 1
ATOM 670 C C . ASN A 1 81 ? 5.966 -5.758 -2.423 1.00 92.19 81 ASN A C 1
ATOM 672 O O . ASN A 1 81 ? 5.638 -5.413 -1.286 1.00 92.19 81 ASN A O 1
ATOM 676 N N . ARG A 1 82 ? 6.652 -6.891 -2.635 1.00 93.12 82 ARG A N 1
ATOM 677 C CA . ARG A 1 82 ? 7.115 -7.762 -1.542 1.00 93.12 82 ARG A CA 1
ATOM 678 C C . ARG A 1 82 ? 8.142 -7.065 -0.659 1.00 93.12 82 ARG A C 1
ATOM 680 O O . ARG A 1 82 ? 7.990 -7.125 0.560 1.00 93.12 82 ARG A O 1
ATOM 687 N N . ASP A 1 83 ? 9.123 -6.405 -1.261 1.00 94.94 83 ASP A N 1
ATOM 688 C CA . ASP A 1 83 ? 10.215 -5.740 -0.552 1.00 94.94 83 ASP A CA 1
ATOM 689 C C . ASP A 1 83 ? 9.678 -4.583 0.297 1.00 94.94 83 ASP A C 1
ATOM 691 O O . ASP A 1 83 ? 9.971 -4.500 1.493 1.00 94.94 83 ASP A O 1
ATOM 695 N N . TRP A 1 84 ? 8.798 -3.751 -0.276 1.00 95.44 84 TRP A N 1
ATOM 696 C CA . TRP A 1 84 ? 8.130 -2.679 0.461 1.00 95.44 84 TRP A CA 1
ATOM 697 C C . TRP A 1 84 ? 7.325 -3.213 1.646 1.00 95.44 84 TRP A C 1
ATOM 699 O O . TRP A 1 84 ? 7.493 -2.747 2.776 1.00 95.44 84 TRP A O 1
ATOM 709 N N . ILE A 1 85 ? 6.448 -4.196 1.412 1.00 94.62 85 ILE A N 1
ATOM 710 C CA . ILE A 1 85 ? 5.593 -4.744 2.472 1.00 94.62 85 ILE A CA 1
ATOM 711 C C . ILE A 1 85 ? 6.459 -5.375 3.570 1.00 94.62 85 ILE A C 1
ATOM 713 O O . ILE A 1 85 ? 6.239 -5.115 4.752 1.00 94.62 85 ILE A O 1
ATOM 717 N N . GLY A 1 86 ? 7.496 -6.131 3.200 1.00 95.25 86 GLY A N 1
ATOM 718 C CA . GLY A 1 86 ? 8.461 -6.682 4.149 1.00 95.25 86 GLY A CA 1
ATOM 719 C C . GLY A 1 86 ? 9.103 -5.600 5.021 1.00 95.25 86 GLY A C 1
ATOM 720 O O . GLY A 1 86 ? 9.089 -5.708 6.247 1.00 95.25 86 GLY A O 1
ATOM 721 N N . ALA A 1 87 ? 9.594 -4.522 4.405 1.00 96.00 87 ALA A N 1
ATOM 722 C CA . ALA A 1 87 ? 10.256 -3.421 5.102 1.00 96.00 87 ALA A CA 1
ATOM 723 C C . ALA A 1 87 ? 9.318 -2.594 5.999 1.00 96.00 87 ALA A C 1
ATOM 725 O O . ALA A 1 87 ? 9.755 -2.040 7.015 1.00 96.00 87 ALA A O 1
ATOM 726 N N . THR A 1 88 ? 8.040 -2.489 5.632 1.00 96.88 88 THR A N 1
ATOM 727 C CA . THR A 1 88 ? 7.047 -1.638 6.307 1.00 96.88 88 THR A CA 1
ATOM 728 C C . THR A 1 88 ? 6.173 -2.367 7.319 1.00 96.88 88 THR A C 1
ATOM 730 O O . THR A 1 88 ? 5.459 -1.713 8.073 1.00 96.88 88 THR A O 1
ATOM 733 N N . ARG A 1 89 ? 6.284 -3.694 7.456 1.00 94.56 89 ARG A N 1
ATOM 734 C CA . ARG A 1 89 ? 5.594 -4.461 8.513 1.00 94.56 89 ARG A CA 1
ATOM 735 C C . ARG A 1 89 ? 5.879 -3.985 9.937 1.00 94.56 89 ARG A C 1
ATOM 737 O O . ARG A 1 89 ? 5.044 -4.180 10.818 1.00 94.56 89 ARG A O 1
ATOM 744 N N . ARG A 1 90 ? 7.035 -3.354 10.151 1.00 95.56 90 ARG A N 1
ATOM 745 C CA . ARG A 1 90 ? 7.440 -2.724 11.420 1.00 95.56 90 ARG A CA 1
ATOM 746 C C . ARG A 1 90 ? 6.715 -1.410 11.729 1.00 95.56 90 ARG A C 1
ATOM 748 O O . ARG A 1 90 ? 6.868 -0.891 12.828 1.00 95.56 90 ARG A O 1
ATOM 755 N N . LEU A 1 91 ? 5.977 -0.850 10.771 1.00 96.12 91 LEU A N 1
ATOM 756 C CA . LEU A 1 91 ? 5.176 0.351 10.982 1.00 96.12 91 LEU A CA 1
ATOM 757 C C . LEU A 1 91 ? 3.854 -0.015 11.663 1.00 96.12 91 LEU A C 1
ATOM 759 O O . LEU A 1 91 ? 3.245 -1.052 11.370 1.00 96.12 91 LEU A O 1
ATOM 763 N N . SER A 1 92 ? 3.421 0.846 12.582 1.00 96.25 92 SER A N 1
ATOM 764 C CA . SER A 1 92 ? 2.131 0.694 13.249 1.00 96.25 92 SER A CA 1
ATOM 765 C C . SER A 1 92 ? 0.980 1.127 12.325 1.00 96.25 92 SER A C 1
ATOM 767 O O . SER A 1 92 ? 1.193 1.968 11.440 1.00 96.25 92 SER A O 1
ATOM 769 N N . PRO A 1 93 ? -0.242 0.604 12.530 1.00 96.38 93 PRO A N 1
ATOM 770 C CA . PRO A 1 93 ? -1.445 1.074 11.840 1.00 96.38 93 PRO A CA 1
ATOM 771 C C . PRO A 1 93 ? -1.637 2.596 11.860 1.00 96.38 93 PRO A C 1
ATOM 773 O O . PRO A 1 93 ? -1.979 3.210 10.847 1.00 96.38 93 PRO A O 1
ATOM 776 N N . GLU A 1 94 ? -1.354 3.228 12.997 1.00 94.62 94 GLU A N 1
ATOM 777 C CA . GLU A 1 94 ? -1.485 4.671 13.195 1.00 94.62 94 GLU A CA 1
ATOM 778 C C . GLU A 1 94 ? -0.456 5.438 12.361 1.00 94.62 94 GLU A C 1
ATOM 780 O O . GLU A 1 94 ? -0.787 6.452 11.747 1.00 94.62 94 GLU A O 1
ATOM 785 N N . SER A 1 95 ? 0.778 4.928 12.279 1.00 95.19 95 SER A N 1
ATOM 786 C CA . SER A 1 95 ? 1.835 5.524 11.455 1.00 95.19 95 SER A CA 1
ATOM 787 C C . SER A 1 95 ? 1.473 5.467 9.968 1.00 95.19 95 SER A C 1
ATOM 789 O O . SER A 1 95 ? 1.594 6.467 9.260 1.00 95.19 95 SER A O 1
ATOM 791 N N . LEU A 1 96 ? 0.973 4.318 9.498 1.00 95.12 96 LEU A N 1
ATOM 792 C CA . LEU A 1 96 ?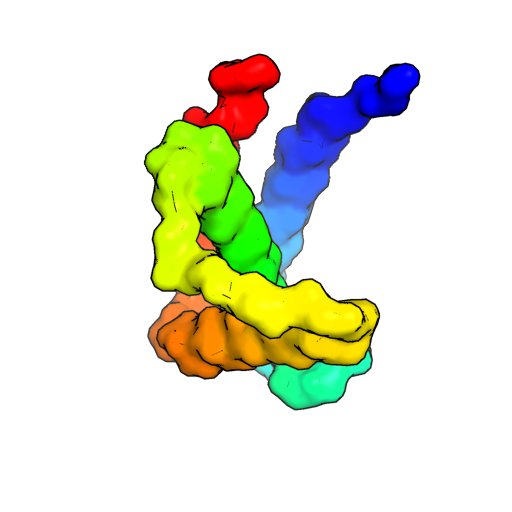 0.522 4.148 8.114 1.00 95.12 96 LEU A CA 1
ATOM 793 C C . LEU A 1 96 ? -0.647 5.086 7.786 1.00 95.12 96 LEU A C 1
ATOM 795 O O . LEU A 1 96 ? -0.611 5.787 6.773 1.00 95.12 96 LEU A O 1
ATOM 799 N N . SER A 1 97 ? -1.646 5.147 8.668 1.00 93.62 97 SER A N 1
ATOM 800 C CA . SER A 1 97 ? -2.818 6.017 8.513 1.00 93.62 97 SER A CA 1
ATOM 801 C C . SER A 1 97 ? -2.425 7.496 8.489 1.00 93.62 97 SER A C 1
ATOM 803 O O . SER A 1 97 ? -2.904 8.256 7.645 1.00 93.62 97 SER A O 1
ATOM 805 N N . HIS A 1 98 ? -1.488 7.902 9.351 1.00 93.19 98 HIS A N 1
ATOM 806 C CA . HIS A 1 98 ? -0.936 9.254 9.355 1.00 93.19 98 HIS A CA 1
ATOM 807 C C . HIS A 1 98 ? -0.260 9.600 8.019 1.00 93.19 98 HIS A C 1
ATOM 809 O O . HIS A 1 98 ? -0.579 10.624 7.413 1.00 93.19 98 HIS A O 1
ATOM 815 N N . CYS A 1 99 ? 0.620 8.730 7.512 1.00 92.94 99 CYS A N 1
ATOM 816 C CA . CYS A 1 99 ? 1.277 8.934 6.220 1.00 92.94 99 CYS A CA 1
ATOM 817 C C . CYS A 1 99 ? 0.278 9.002 5.053 1.00 92.94 99 CYS A C 1
ATOM 819 O O . CYS A 1 99 ? 0.414 9.857 4.177 1.00 92.94 99 CYS A O 1
ATOM 821 N N . LEU A 1 100 ? -0.749 8.146 5.047 1.00 91.69 100 LEU A N 1
ATOM 822 C CA . LEU A 1 100 ? -1.803 8.171 4.031 1.00 91.69 100 LEU A CA 1
ATOM 823 C C . LEU A 1 100 ? -2.598 9.483 4.061 1.00 91.69 100 LEU A C 1
ATOM 825 O O . LEU A 1 100 ? -2.924 10.017 3.001 1.00 91.69 100 LEU A O 1
ATOM 829 N N . ARG A 1 101 ? -2.852 10.049 5.247 1.00 89.62 101 ARG A N 1
ATOM 830 C CA . ARG A 1 101 ? -3.549 11.335 5.398 1.00 89.62 101 ARG A CA 1
ATOM 831 C C . ARG A 1 101 ? -2.758 12.502 4.796 1.00 89.62 101 ARG A C 1
ATOM 833 O O . ARG A 1 101 ? -3.348 13.390 4.177 1.00 89.62 101 ARG A O 1
ATOM 840 N N . LEU A 1 102 ? -1.428 12.483 4.915 1.00 84.94 102 LEU A N 1
ATOM 841 C CA . LEU A 1 102 ? -0.546 13.521 4.361 1.00 84.94 102 LEU A CA 1
ATOM 842 C C . LEU A 1 102 ? -0.558 13.586 2.821 1.00 84.94 102 LEU A C 1
ATOM 844 O O . LEU A 1 102 ? -0.113 14.584 2.253 1.00 84.94 102 LEU A O 1
ATOM 848 N N . ARG A 1 103 ? -1.133 12.593 2.119 1.00 72.38 103 ARG A N 1
ATOM 849 C CA . ARG A 1 103 ? -1.281 12.625 0.649 1.00 72.38 103 ARG A CA 1
ATOM 850 C C . ARG A 1 103 ? -2.070 13.828 0.130 1.00 72.38 103 ARG A C 1
ATOM 852 O O . ARG A 1 103 ? -1.910 14.158 -1.041 1.00 72.38 103 ARG A O 1
ATOM 859 N N . LYS A 1 104 ? -2.898 14.494 0.948 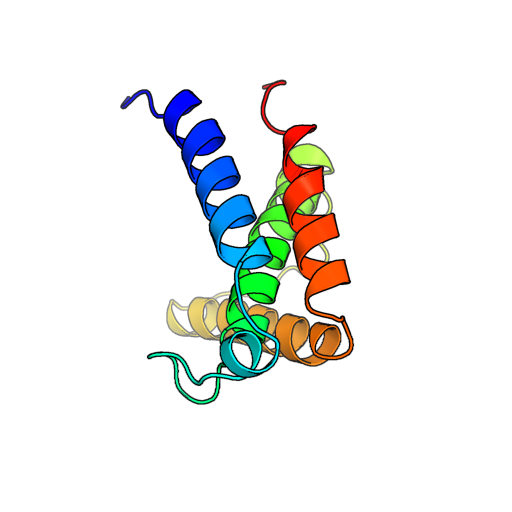1.00 57.75 104 LYS A N 1
ATOM 860 C CA . LYS A 1 104 ? -3.766 15.602 0.497 1.00 57.75 104 LYS A CA 1
ATOM 861 C C . LYS A 1 104 ? -3.028 16.818 -0.092 1.00 57.75 104 LYS A C 1
ATOM 863 O O . LYS A 1 104 ? -3.678 17.634 -0.733 1.00 57.75 104 LYS A O 1
ATOM 868 N N . MET A 1 105 ? -1.709 16.955 0.072 1.00 48.22 105 MET A N 1
ATOM 869 C CA . MET A 1 105 ? -1.000 18.211 -0.233 1.00 48.22 105 MET A CA 1
ATOM 870 C C . MET A 1 105 ? -0.217 18.279 -1.556 1.00 48.22 105 MET A C 1
ATOM 872 O O . MET A 1 105 ? 0.324 19.341 -1.847 1.00 48.22 105 MET A O 1
ATOM 876 N N . SER A 1 106 ? -0.159 17.227 -2.385 1.00 46.88 106 SER A N 1
ATOM 877 C CA . SER A 1 106 ? 0.688 17.246 -3.603 1.00 46.88 106 SER A CA 1
ATOM 878 C C . SER A 1 106 ? -0.020 17.046 -4.948 1.00 46.88 106 SER A C 1
ATOM 880 O O . SER A 1 106 ? 0.599 17.306 -5.974 1.00 46.88 106 SER A O 1
ATOM 882 N N . TRP A 1 107 ? -1.287 16.622 -4.981 1.00 48.97 107 TRP A N 1
ATOM 883 C CA . TRP A 1 107 ? -1.958 16.230 -6.237 1.00 48.97 107 TRP A CA 1
ATOM 884 C C . TRP A 1 107 ? -2.784 17.336 -6.908 1.00 48.97 107 TRP A C 1
ATOM 886 O O . TRP A 1 107 ? -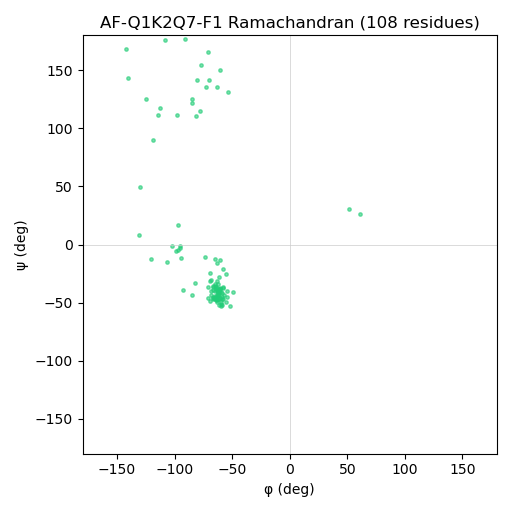3.173 17.170 -8.054 1.00 48.97 107 TRP A O 1
ATOM 896 N N . LEU A 1 108 ? -3.039 18.456 -6.223 1.00 43.78 108 LEU A N 1
ATOM 897 C CA . LEU A 1 108 ? -3.900 19.552 -6.707 1.00 43.78 108 LEU A CA 1
ATOM 898 C C . LEU A 1 108 ? -3.123 20.711 -7.359 1.00 43.78 108 LEU A C 1
ATOM 900 O O . LEU A 1 108 ? -3.634 21.821 -7.4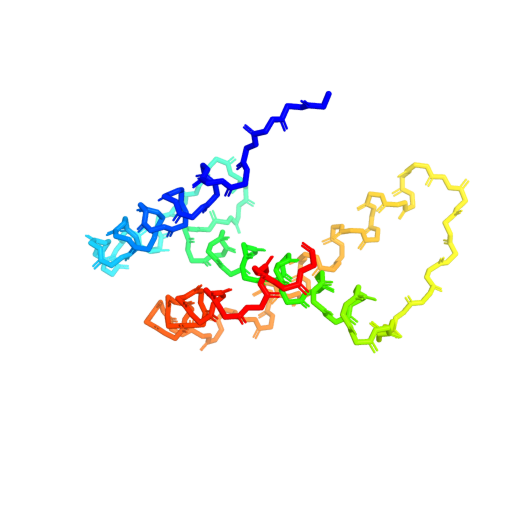84 1.00 43.78 108 LEU A O 1
ATOM 904 N N . ARG A 1 109 ? -1.861 20.487 -7.729 1.00 37.84 109 ARG A N 1
ATOM 905 C CA . ARG A 1 109 ? -1.018 21.480 -8.409 1.00 37.84 109 ARG A CA 1
ATOM 906 C C . ARG A 1 109 ? -0.357 20.888 -9.651 1.00 37.84 109 ARG A C 1
ATOM 908 O O . ARG A 1 109 ? 0.851 21.009 -9.802 1.00 37.84 109 ARG A O 1
ATOM 915 N N . PHE A 1 110 ? -1.143 20.240 -10.500 1.00 41.03 110 PHE A N 1
ATOM 916 C CA . PHE A 1 110 ? -0.837 20.026 -11.914 1.00 41.03 110 PHE A CA 1
ATOM 917 C C . PHE A 1 110 ? -2.142 20.060 -12.697 1.00 41.03 110 PHE A C 1
ATOM 919 O O . PHE A 1 110 ? -3.117 19.453 -12.198 1.00 41.03 110 PHE A O 1
#

Organism: Desulfuromonas acetoxidans (strain DSM 684 / 11070) (NCBI:txid281689)